Protein AF-A0A1G3KMZ0-F1 (afdb_monomer)

Nearest PDB structures (foldseek):
  6s1k-assembly1_E  TM=8.063E-01  e=6.379E+00  Escherichia coli str. K-12 substr. MG1655star
  6s1k-assembly1_I  TM=6.704E-01  e=5.643E+00  Escherichia coli str. K-12 substr. MG1655star

Solvent-accessible surface area (backbone atoms only — not comparable to full-atom values): 4491 Å² total; per-residue (Å²): 131,84,63,57,54,38,52,52,10,52,51,31,35,51,50,18,52,51,49,54,56,46,54,73,71,73,64,38,87,88,72,41,67,66,61,55,51,52,51,25,52,50,35,32,50,55,10,51,50,34,34,51,51,49,50,51,53,51,50,51,50,53,52,51,50,52,52,49,56,57,54,57,64,63,69,72,73,79,84,84,133

Secondary structure (DSSP, 8-state):
---HHHHHHHHHHHHHHHHHHHHTTTTTTTT-HHHHHHHHHHHHHHHHHHHHHHHHHHHHHHHHHHHHHHHHHHHTSSS--

Sequence (81 aa):
MSRVPRLIGYALMAAAAIVAVLMKKDGVASVGPLPAVAVALFLGMVGVMLVFTDMMVRGLYAQVDAARTAGDGDAQGDDGD

pLDDT: mean 84.78, std 14.45, range [48.59, 98.19]

Foldseek 3Di:
DDCVLLVQLVVLLVVLVVLVVCVVVVNCPPPDPVVSNVSSVVSNVSSVVSNVVVVVVVVVVVVVVVVVVVVVVVVVPPPDD

Radius of gyration: 22.53 Å; Cα contacts (8 Å, |Δi|>4): 48; chains: 1; bounding box: 55×18×68 Å

Structure (mmCIF, N/CA/C/O backbone):
data_AF-A0A1G3KMZ0-F1
#
_entry.id   AF-A0A1G3KMZ0-F1
#
loop_
_atom_site.group_PDB
_atom_site.id
_atom_site.type_symbol
_atom_site.label_atom_id
_atom_site.label_alt_id
_atom_site.label_comp_id
_atom_site.label_asym_id
_atom_site.label_entity_id
_atom_site.label_seq_id
_atom_site.pdbx_PDB_ins_code
_atom_site.Cartn_x
_atom_site.Cartn_y
_atom_site.Cartn_z
_atom_site.occupancy
_atom_site.B_iso_or_equiv
_atom_site.auth_seq_id
_atom_site.auth_comp_id
_atom_site.auth_asym_id
_atom_site.auth_atom_id
_atom_site.pdbx_PDB_model_num
ATOM 1 N N . MET A 1 1 ? 13.123 -10.189 -10.158 1.00 66.25 1 MET A N 1
ATOM 2 C CA . MET A 1 1 ? 12.666 -9.174 -9.173 1.00 66.25 1 MET A CA 1
ATOM 3 C C . MET A 1 1 ? 11.630 -9.735 -8.209 1.00 66.25 1 MET A C 1
ATOM 5 O O . MET A 1 1 ? 10.574 -10.196 -8.646 1.00 66.25 1 MET A O 1
ATOM 9 N N . SER A 1 2 ? 11.922 -9.675 -6.906 1.00 79.69 2 SER A N 1
ATOM 10 C CA . SER A 1 2 ? 11.029 -10.141 -5.835 1.00 79.69 2 SER A CA 1
ATOM 11 C C . SER A 1 2 ? 9.674 -9.425 -5.872 1.00 79.69 2 SER A C 1
ATOM 13 O O . SER A 1 2 ? 9.627 -8.201 -5.939 1.00 79.69 2 SER A O 1
ATOM 15 N N . ARG A 1 3 ? 8.564 -10.180 -5.855 1.00 88.12 3 ARG A N 1
ATOM 16 C CA . ARG A 1 3 ? 7.179 -9.649 -5.823 1.00 88.12 3 ARG A CA 1
ATOM 17 C C . ARG A 1 3 ? 6.701 -9.307 -4.405 1.00 88.12 3 ARG A C 1
ATOM 19 O O . ARG A 1 3 ? 5.546 -8.927 -4.234 1.00 88.12 3 ARG A O 1
ATOM 26 N N . VAL A 1 4 ? 7.583 -9.450 -3.415 1.00 92.19 4 VAL A N 1
ATOM 27 C CA . VAL A 1 4 ? 7.281 -9.298 -1.987 1.00 92.19 4 VAL A CA 1
ATOM 28 C C . VAL A 1 4 ? 6.717 -7.915 -1.633 1.00 92.19 4 VAL A C 1
ATOM 30 O O . VAL A 1 4 ? 5.678 -7.897 -0.976 1.00 92.19 4 VAL A O 1
ATOM 33 N N . PRO A 1 5 ? 7.274 -6.772 -2.095 1.00 90.56 5 PRO A N 1
ATOM 34 C CA . PRO A 1 5 ? 6.745 -5.456 -1.718 1.00 90.56 5 PRO A CA 1
ATOM 35 C C . PRO A 1 5 ? 5.284 -5.266 -2.141 1.00 90.56 5 PRO A C 1
ATOM 37 O O . PRO A 1 5 ? 4.447 -4.820 -1.360 1.00 90.56 5 PRO A O 1
ATOM 40 N N . ARG A 1 6 ? 4.952 -5.703 -3.361 1.00 92.56 6 ARG A N 1
ATOM 41 C CA . ARG A 1 6 ? 3.585 -5.659 -3.882 1.00 92.56 6 ARG A CA 1
ATOM 42 C C . ARG A 1 6 ? 2.637 -6.599 -3.142 1.00 92.56 6 ARG A C 1
ATOM 44 O O . ARG A 1 6 ? 1.493 -6.230 -2.903 1.00 92.56 6 ARG A O 1
ATOM 51 N N . LEU A 1 7 ? 3.097 -7.793 -2.769 1.00 96.62 7 LEU A N 1
ATOM 52 C CA . LEU A 1 7 ? 2.279 -8.734 -2.003 1.00 96.62 7 LEU A CA 1
ATOM 53 C C . LEU A 1 7 ? 1.925 -8.162 -0.621 1.00 96.62 7 LEU A C 1
ATOM 55 O O . LEU A 1 7 ? 0.766 -8.211 -0.217 1.00 96.62 7 LEU A O 1
ATOM 59 N N . ILE A 1 8 ? 2.908 -7.562 0.059 1.00 96.44 8 ILE A N 1
ATOM 60 C CA . ILE A 1 8 ? 2.704 -6.864 1.335 1.00 96.44 8 ILE A CA 1
ATOM 61 C C . ILE A 1 8 ? 1.733 -5.697 1.141 1.00 96.44 8 ILE A C 1
ATOM 63 O O . ILE A 1 8 ? 0.793 -5.554 1.917 1.00 96.44 8 ILE A O 1
ATOM 67 N N . GLY A 1 9 ? 1.903 -4.904 0.080 1.00 96.00 9 GLY A N 1
ATOM 68 C CA . GLY A 1 9 ? 1.002 -3.794 -0.223 1.00 96.00 9 GLY A CA 1
ATOM 69 C C . GLY A 1 9 ? -0.457 -4.231 -0.396 1.00 96.00 9 GLY A C 1
A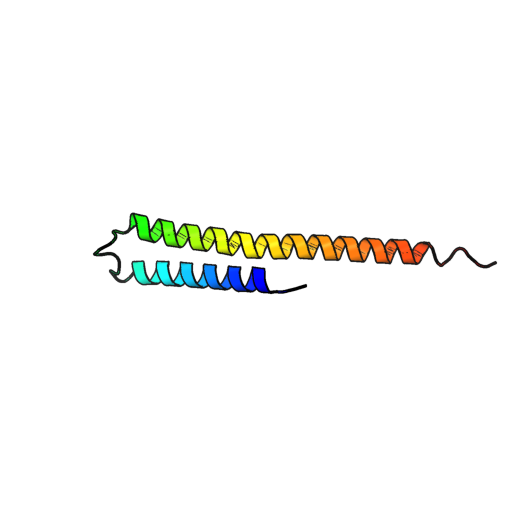TOM 70 O O . GLY A 1 9 ? -1.356 -3.624 0.188 1.00 96.00 9 GLY A O 1
ATOM 71 N N . TYR A 1 10 ? -0.704 -5.334 -1.110 1.00 97.81 10 TYR A N 1
ATOM 72 C CA . TYR A 1 10 ? -2.049 -5.911 -1.218 1.00 97.81 10 TYR A CA 1
ATOM 73 C C . TYR A 1 10 ? -2.576 -6.457 0.108 1.00 97.81 10 TYR A C 1
ATOM 75 O O . TYR A 1 10 ? -3.753 -6.266 0.408 1.00 97.81 10 TYR A O 1
ATOM 83 N N . ALA A 1 11 ? -1.728 -7.089 0.920 1.00 97.44 11 ALA A N 1
ATOM 84 C CA . ALA A 1 11 ? -2.127 -7.564 2.241 1.00 97.44 11 ALA A CA 1
ATOM 85 C C . ALA A 1 11 ? -2.555 -6.402 3.156 1.00 97.44 11 ALA A C 1
ATOM 87 O O . ALA A 1 11 ? -3.580 -6.499 3.829 1.00 97.44 11 ALA A O 1
ATOM 88 N N . LEU A 1 12 ? -1.830 -5.278 3.130 1.00 96.81 12 LEU A N 1
ATOM 89 C CA . LEU A 1 12 ? -2.188 -4.069 3.880 1.00 96.81 12 LEU A CA 1
ATOM 90 C C . LEU A 1 12 ? -3.502 -3.450 3.386 1.00 96.81 12 LEU A C 1
ATOM 92 O O . LEU A 1 12 ? -4.336 -3.064 4.203 1.00 96.81 12 LEU A O 1
ATOM 96 N N . MET A 1 13 ? -3.727 -3.409 2.069 1.00 97.81 13 MET A N 1
ATOM 97 C CA . MET A 1 13 ? -5.002 -2.948 1.505 1.00 97.81 13 MET A CA 1
ATOM 98 C C . MET A 1 13 ? -6.170 -3.860 1.899 1.00 97.81 13 MET A C 1
ATOM 100 O O . MET A 1 13 ? -7.237 -3.368 2.267 1.00 97.81 13 MET A O 1
ATOM 104 N N . ALA A 1 14 ? -5.970 -5.180 1.878 1.00 97.62 14 ALA A N 1
ATOM 105 C CA . ALA A 1 14 ? -6.973 -6.136 2.334 1.00 97.62 14 ALA A CA 1
ATOM 106 C C . ALA A 1 14 ? -7.282 -5.949 3.827 1.00 97.62 14 ALA A C 1
ATOM 108 O O . ALA A 1 14 ? -8.450 -5.905 4.209 1.00 97.62 14 ALA A O 1
ATOM 109 N N . ALA A 1 15 ? -6.255 -5.758 4.661 1.00 96.19 15 ALA A N 1
ATOM 110 C CA . ALA A 1 15 ? -6.426 -5.462 6.079 1.00 96.19 15 ALA A CA 1
ATOM 111 C C . ALA A 1 15 ? -7.206 -4.154 6.300 1.00 96.19 15 ALA A C 1
ATOM 113 O O . ALA A 1 15 ? -8.153 -4.139 7.083 1.00 96.19 15 ALA A O 1
ATOM 114 N N . ALA A 1 16 ? -6.879 -3.084 5.569 1.00 94.81 16 ALA A N 1
ATOM 115 C CA . ALA A 1 16 ? -7.605 -1.815 5.634 1.00 94.81 16 ALA A CA 1
ATOM 116 C C . ALA A 1 16 ? -9.090 -1.975 5.262 1.00 94.81 16 ALA A C 1
ATOM 118 O O . ALA A 1 16 ? -9.963 -1.458 5.961 1.00 94.81 16 ALA A O 1
ATOM 119 N N . ALA A 1 17 ? -9.386 -2.736 4.204 1.00 95.00 17 ALA A N 1
ATOM 120 C CA . ALA A 1 17 ? -10.756 -3.025 3.789 1.00 95.00 17 ALA A CA 1
ATOM 121 C C . ALA A 1 17 ? -11.521 -3.831 4.852 1.00 95.00 17 ALA A C 1
ATOM 123 O O . ALA A 1 17 ? -12.670 -3.511 5.156 1.00 95.00 17 ALA A O 1
ATOM 124 N N . ILE A 1 18 ? -10.878 -4.833 5.461 1.00 93.69 18 ILE A N 1
ATO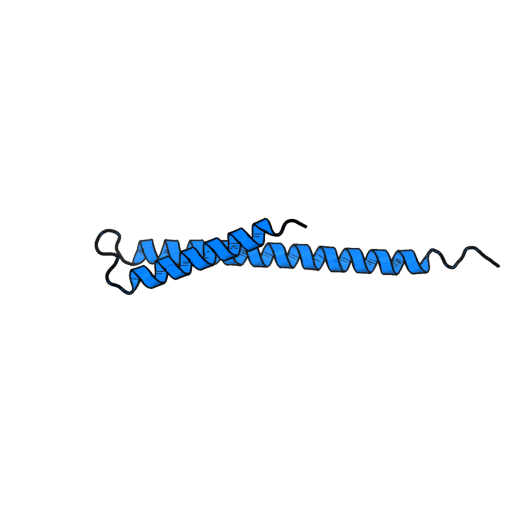M 125 C CA . ILE A 1 18 ? -11.463 -5.615 6.558 1.00 93.69 18 ILE A CA 1
ATOM 126 C C . ILE A 1 18 ? -11.789 -4.706 7.746 1.00 93.69 18 ILE A C 1
ATOM 128 O O . ILE A 1 18 ? -12.913 -4.746 8.244 1.00 93.69 18 ILE A O 1
ATOM 132 N N . VAL A 1 19 ? -10.850 -3.851 8.166 1.00 89.25 19 VAL A N 1
ATOM 133 C CA . VAL A 1 19 ? -11.076 -2.887 9.255 1.00 89.25 19 VAL A CA 1
ATOM 134 C C . VAL A 1 19 ? -12.274 -1.992 8.933 1.00 89.25 19 VAL A C 1
ATOM 136 O O . VAL A 1 19 ? -13.191 -1.893 9.745 1.00 89.25 19 VAL A O 1
ATOM 139 N N . ALA A 1 20 ? -12.334 -1.421 7.728 1.00 88.56 20 ALA A N 1
ATOM 140 C CA . ALA A 1 20 ? -13.445 -0.566 7.311 1.00 88.56 20 ALA A CA 1
ATOM 141 C C . ALA A 1 20 ? -14.807 -1.290 7.342 1.00 88.56 20 ALA A C 1
ATOM 143 O O . ALA A 1 20 ? -15.808 -0.720 7.780 1.00 88.56 20 ALA A O 1
ATOM 144 N N . VAL A 1 21 ? -14.856 -2.561 6.928 1.00 89.81 21 VAL A N 1
ATOM 145 C CA . VAL A 1 21 ? -16.082 -3.375 6.981 1.00 89.81 21 VAL A CA 1
ATOM 146 C C . VAL A 1 21 ? -16.505 -3.657 8.423 1.00 89.81 21 VAL A C 1
ATOM 148 O O . VAL A 1 21 ? -17.693 -3.558 8.737 1.00 89.81 21 VAL A O 1
ATOM 151 N N . LEU A 1 22 ? -15.560 -3.978 9.308 1.00 86.12 22 LEU A N 1
ATOM 152 C CA . LEU A 1 22 ? -15.846 -4.245 10.721 1.00 86.12 22 LEU A CA 1
ATOM 153 C C . LEU A 1 22 ? -16.392 -3.003 11.441 1.00 86.12 22 LEU A C 1
ATOM 155 O O . LEU A 1 22 ? -17.307 -3.120 12.255 1.00 86.12 22 LEU A O 1
ATOM 159 N N . MET A 1 23 ? -15.914 -1.809 11.082 1.00 80.38 23 MET A N 1
ATOM 160 C CA . MET A 1 23 ? -16.430 -0.547 11.623 1.00 80.38 23 MET A CA 1
ATOM 161 C C . MET A 1 23 ? -17.897 -0.284 11.255 1.00 80.38 23 MET A C 1
ATOM 163 O O . MET A 1 23 ? -18.615 0.338 12.032 1.00 80.38 23 MET A O 1
ATOM 167 N N . LYS A 1 24 ? -18.369 -0.785 10.105 1.00 75.00 24 LYS A N 1
ATOM 168 C CA . LYS A 1 24 ? -19.765 -0.629 9.658 1.00 75.00 24 LYS A CA 1
ATOM 169 C C . LYS A 1 24 ? -20.769 -1.424 10.514 1.00 75.00 24 LYS A C 1
ATOM 171 O O . LYS A 1 24 ? -21.955 -1.119 10.483 1.00 75.00 24 LYS A O 1
ATOM 176 N N . LYS A 1 25 ? -20.321 -2.457 11.239 1.00 72.19 25 LYS A N 1
ATOM 177 C CA . LYS A 1 25 ? -21.162 -3.436 11.962 1.00 72.19 25 LYS A CA 1
ATOM 178 C C . LYS A 1 25 ? -21.247 -3.196 13.484 1.00 72.19 25 LYS A C 1
ATOM 180 O O . LYS A 1 25 ? -21.344 -4.160 14.225 1.00 72.19 25 LYS A O 1
ATOM 185 N N . ASP A 1 26 ? -21.191 -1.948 13.954 1.00 63.56 26 ASP A N 1
ATOM 186 C CA . ASP A 1 26 ? -21.202 -1.558 15.388 1.00 63.56 26 ASP A CA 1
ATOM 187 C C . ASP A 1 26 ? -19.869 -1.761 16.156 1.00 63.56 26 ASP A C 1
ATOM 189 O O . ASP A 1 26 ? -19.794 -1.595 17.373 1.00 63.56 26 ASP A O 1
ATOM 193 N N . GLY A 1 27 ? -18.769 -2.071 15.457 1.00 55.91 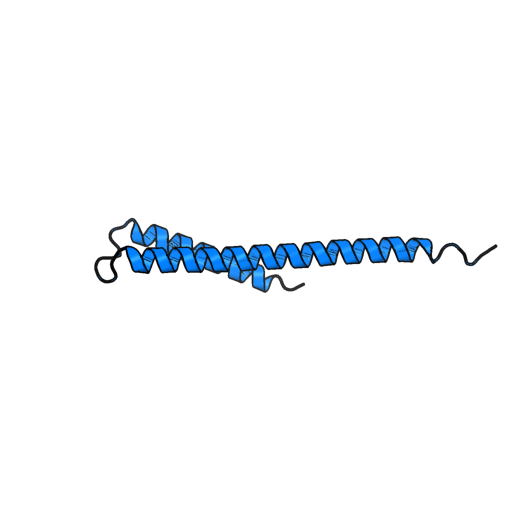27 GLY A N 1
ATOM 194 C CA . GLY A 1 27 ? -17.513 -2.577 16.038 1.00 55.91 27 GLY A CA 1
ATOM 195 C C . GLY A 1 27 ? -16.565 -1.583 16.728 1.00 55.91 27 GLY A C 1
ATOM 196 O O . GLY A 1 27 ? -15.378 -1.884 16.831 1.00 55.91 27 GLY A O 1
ATOM 197 N N . VAL A 1 28 ? -17.018 -0.410 17.183 1.00 57.19 28 VAL A N 1
ATOM 198 C CA . VAL A 1 28 ? -16.105 0.619 17.740 1.00 57.19 28 VAL A CA 1
ATOM 199 C C . VAL A 1 28 ? -16.550 1.199 19.083 1.00 57.19 28 VAL A C 1
ATOM 201 O 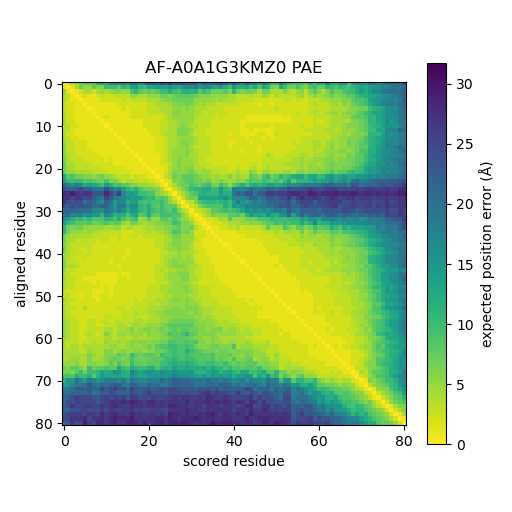O . VAL A 1 28 ? -16.202 2.325 19.433 1.00 57.19 28 VAL A O 1
ATOM 204 N N . ALA A 1 29 ? -17.290 0.412 19.864 1.00 59.59 29 ALA A N 1
ATOM 205 C CA . ALA A 1 29 ? -17.808 0.832 21.166 1.00 59.59 29 ALA A CA 1
ATOM 206 C C . ALA A 1 29 ? -16.713 1.187 22.200 1.00 59.59 29 ALA A C 1
ATOM 208 O O . ALA A 1 29 ? -16.986 1.949 23.120 1.00 59.59 29 ALA A O 1
ATOM 209 N N . SER A 1 30 ? -15.479 0.677 22.054 1.00 62.88 30 SER A N 1
ATOM 210 C CA . SER A 1 30 ? -14.381 0.905 23.014 1.00 62.88 30 SER A CA 1
ATOM 211 C C . SER A 1 30 ? -13.287 1.879 22.552 1.00 62.88 30 SER A C 1
ATOM 213 O O . SER A 1 30 ? -12.620 2.470 23.394 1.00 62.88 30 SER A O 1
ATOM 215 N N . VAL A 1 31 ? -13.088 2.059 21.239 1.00 64.81 31 VAL A N 1
ATOM 216 C CA . VAL A 1 31 ? -11.999 2.885 20.662 1.00 64.81 31 VAL A CA 1
ATOM 217 C C . VAL A 1 31 ? -12.526 4.186 20.030 1.00 64.81 31 VAL A C 1
ATOM 219 O O . VAL A 1 31 ? -11.771 5.138 19.842 1.00 64.81 31 VAL A O 1
ATOM 222 N N . GLY A 1 32 ? -13.830 4.265 19.740 1.00 67.62 32 GLY A N 1
ATOM 223 C CA . GLY A 1 32 ? -14.441 5.362 18.989 1.00 67.62 32 GLY A CA 1
ATOM 224 C C . GLY A 1 32 ? -14.093 5.337 17.489 1.00 67.62 32 GLY A C 1
ATOM 225 O O . GLY A 1 32 ? -13.063 4.799 17.084 1.00 67.62 32 GLY A O 1
ATOM 226 N N . PRO A 1 33 ? -14.939 5.909 16.616 1.00 74.00 33 PRO A N 1
ATOM 227 C CA . PRO A 1 33 ? -14.780 5.792 15.163 1.00 74.00 33 PRO A CA 1
ATOM 228 C C . PRO A 1 33 ? -13.495 6.454 14.642 1.00 74.00 33 PRO A C 1
ATOM 230 O O . PRO A 1 33 ? -12.927 6.005 13.652 1.00 74.00 33 PRO A O 1
ATOM 233 N N . LEU A 1 34 ? -13.005 7.500 15.308 1.00 82.06 34 LEU A N 1
ATOM 234 C CA . LEU A 1 34 ? -11.932 8.345 14.783 1.00 82.06 34 LEU A CA 1
ATOM 235 C C . LEU A 1 34 ? -10.562 7.630 14.727 1.00 82.06 34 LEU A C 1
ATOM 237 O O . LEU A 1 34 ? -9.970 7.607 13.645 1.00 82.06 34 LEU A O 1
ATOM 241 N N . PRO A 1 35 ? -10.068 6.964 15.795 1.00 84.75 35 PRO A N 1
ATOM 242 C CA . PRO A 1 35 ? -8.807 6.221 15.720 1.00 84.75 35 PRO A CA 1
ATOM 243 C C . PRO A 1 35 ? -8.872 5.026 14.762 1.00 84.75 35 PRO A C 1
ATOM 245 O O . PRO A 1 35 ? -7.903 4.738 14.063 1.00 84.75 35 PRO A O 1
ATOM 248 N N . ALA A 1 36 ? -10.018 4.350 14.678 1.00 85.06 36 ALA A N 1
ATOM 249 C CA . ALA A 1 36 ? -10.181 3.202 13.793 1.00 85.06 36 ALA A CA 1
ATOM 250 C C . ALA A 1 36 ? -10.169 3.608 12.302 1.00 85.06 36 ALA A C 1
ATOM 252 O O . ALA A 1 36 ? -9.520 2.938 11.495 1.00 85.06 36 ALA A O 1
ATOM 253 N N . VAL A 1 37 ? -10.775 4.751 11.941 1.00 89.19 37 VAL A N 1
ATOM 254 C CA . VAL A 1 37 ? -10.681 5.299 10.574 1.00 89.19 37 VAL A CA 1
ATOM 255 C C . VAL A 1 37 ? -9.236 5.683 10.263 1.00 89.19 37 VAL A C 1
ATOM 257 O O . VAL A 1 37 ? -8.742 5.360 9.183 1.00 89.19 37 VAL A O 1
ATOM 260 N N . ALA A 1 38 ? -8.536 6.322 11.205 1.00 92.19 38 ALA A N 1
ATOM 261 C CA . ALA A 1 38 ? -7.139 6.706 11.017 1.00 92.19 38 ALA A CA 1
ATOM 262 C C . ALA A 1 38 ? -6.243 5.491 10.718 1.00 92.19 38 ALA A C 1
ATOM 264 O O . ALA A 1 38 ? -5.439 5.538 9.788 1.00 92.19 38 ALA A O 1
ATOM 265 N N . VAL A 1 39 ? -6.428 4.381 11.441 1.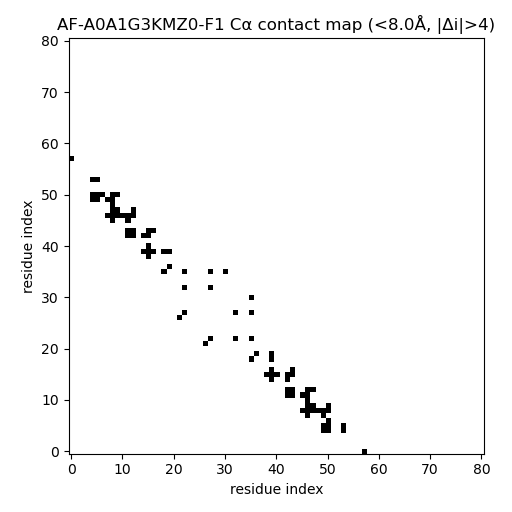00 91.94 39 VAL A N 1
ATOM 266 C CA . VAL A 1 39 ? -5.692 3.129 11.197 1.00 91.94 39 VAL A CA 1
ATOM 267 C C . VAL A 1 39 ? -6.008 2.552 9.817 1.00 91.94 39 VAL A C 1
ATOM 269 O O . VAL A 1 39 ? -5.085 2.177 9.093 1.00 91.94 39 VAL A O 1
ATOM 272 N N . ALA A 1 40 ? -7.283 2.512 9.420 1.00 93.25 40 ALA A N 1
ATOM 273 C CA . ALA A 1 40 ? -7.675 2.017 8.101 1.00 93.25 40 ALA A CA 1
ATOM 274 C C . ALA A 1 40 ? -7.060 2.857 6.968 1.00 93.25 40 ALA A C 1
ATOM 276 O O . ALA A 1 40 ? -6.494 2.305 6.023 1.00 93.25 40 ALA A O 1
ATOM 277 N N . LEU A 1 41 ? -7.115 4.186 7.084 1.00 94.88 41 LEU A N 1
ATOM 278 C CA . LEU A 1 41 ? -6.535 5.102 6.102 1.00 94.88 41 LEU A CA 1
ATOM 279 C C . LEU A 1 41 ? -5.011 4.991 6.047 1.00 94.88 41 LEU A C 1
ATOM 281 O O . LEU A 1 41 ? -4.447 4.963 4.955 1.00 94.88 41 LEU A O 1
ATOM 285 N N . PHE A 1 42 ? -4.346 4.878 7.197 1.00 96.69 42 PHE A N 1
ATOM 286 C CA . PHE A 1 42 ? -2.898 4.703 7.255 1.00 96.69 42 PHE A CA 1
ATOM 287 C C . PHE A 1 42 ? -2.459 3.389 6.595 1.00 96.69 42 PHE A C 1
ATOM 289 O O . PHE A 1 42 ? -1.592 3.397 5.722 1.00 96.69 42 PHE A O 1
ATOM 296 N N . LEU A 1 43 ? -3.102 2.270 6.945 1.00 96.94 43 LEU A N 1
ATOM 297 C CA . LEU A 1 43 ? -2.839 0.966 6.327 1.00 96.94 43 LEU A CA 1
ATOM 298 C C . LEU A 1 43 ? -3.063 1.004 4.813 1.00 96.94 43 LEU A C 1
ATOM 300 O O . LEU A 1 43 ? -2.222 0.521 4.053 1.00 96.94 43 LEU A O 1
ATOM 304 N N . GLY A 1 44 ? -4.168 1.611 4.374 1.00 97.19 44 GLY A N 1
ATOM 305 C CA . GLY A 1 44 ? -4.474 1.787 2.958 1.00 97.19 44 GLY A CA 1
ATOM 306 C C . GLY A 1 44 ? -3.409 2.616 2.240 1.00 97.19 44 GLY A C 1
ATOM 307 O O . GLY A 1 44 ? -2.902 2.192 1.204 1.00 97.19 44 GLY A O 1
ATOM 308 N N . MET A 1 45 ? -3.011 3.752 2.817 1.00 98.19 45 MET A N 1
ATOM 309 C CA . MET A 1 45 ? -1.985 4.636 2.258 1.00 98.19 45 MET A CA 1
ATOM 310 C C . MET A 1 45 ? -0.645 3.914 2.091 1.00 98.19 45 MET A C 1
ATOM 312 O O . MET A 1 45 ? -0.058 3.955 1.008 1.00 98.19 45 MET A O 1
ATOM 316 N N . VAL A 1 46 ? -0.173 3.224 3.133 1.00 97.81 46 VAL A N 1
ATOM 317 C CA . VAL A 1 46 ? 1.087 2.467 3.079 1.00 97.81 46 VAL A CA 1
ATOM 318 C C . VAL A 1 46 ? 0.987 1.327 2.064 1.00 97.81 46 VAL A C 1
ATOM 320 O O . VAL A 1 46 ? 1.905 1.128 1.269 1.00 97.81 46 VAL A O 1
ATOM 323 N N . GLY A 1 47 ? -0.140 0.610 2.040 1.00 97.69 47 GLY A N 1
ATOM 324 C CA . GLY A 1 47 ? -0.377 -0.466 1.082 1.00 97.69 47 GLY A CA 1
ATOM 325 C C . GLY A 1 47 ? -0.297 0.008 -0.370 1.00 97.69 47 GLY A C 1
ATOM 326 O O . GLY A 1 47 ? 0.414 -0.590 -1.180 1.00 97.69 47 GLY A O 1
ATOM 327 N N . VAL A 1 48 ? -0.970 1.119 -0.683 1.00 97.75 48 VAL A N 1
ATOM 328 C CA . VAL A 1 48 ? -0.944 1.749 -2.011 1.00 97.75 48 VAL A CA 1
ATOM 329 C C . VAL A 1 48 ? 0.468 2.209 -2.367 1.00 97.75 48 VAL A C 1
ATOM 331 O O . VAL A 1 48 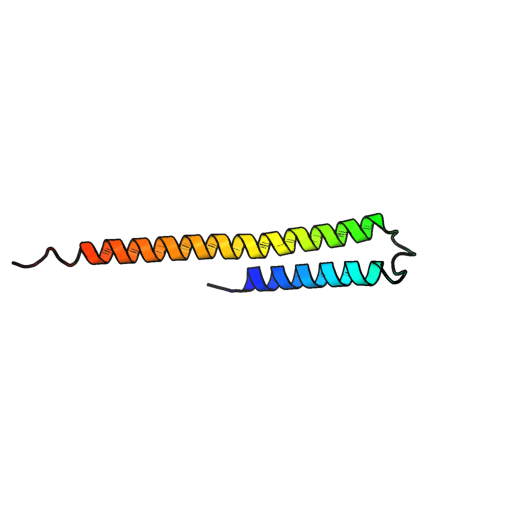? 0.946 1.882 -3.454 1.00 97.75 48 VAL A O 1
ATOM 334 N N . MET A 1 49 ? 1.160 2.891 -1.451 1.00 97.94 49 MET A N 1
ATOM 335 C CA . MET A 1 49 ? 2.544 3.335 -1.649 1.00 97.94 49 MET A CA 1
ATOM 336 C C 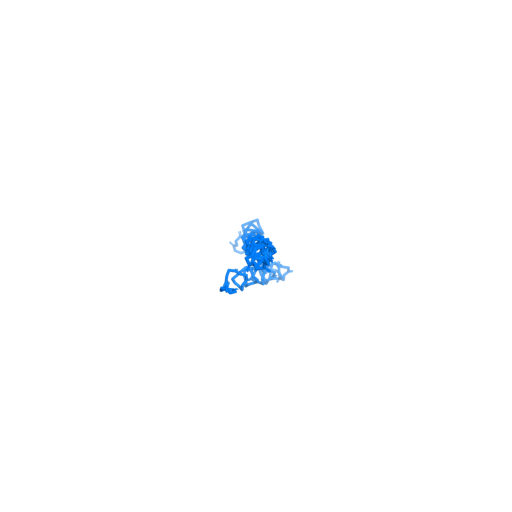. MET A 1 49 ? 3.457 2.174 -2.048 1.00 97.94 49 MET A C 1
ATOM 338 O O . MET A 1 49 ? 4.128 2.258 -3.072 1.00 97.94 49 MET A O 1
ATOM 342 N N . LEU A 1 50 ? 3.424 1.052 -1.322 1.00 96.75 50 LEU A N 1
ATOM 343 C CA . LEU A 1 50 ? 4.274 -0.103 -1.630 1.00 96.75 50 LEU A CA 1
ATOM 344 C C . LEU A 1 50 ? 4.020 -0.687 -3.024 1.00 96.75 50 LEU A C 1
ATOM 346 O O . LEU A 1 50 ? 4.970 -1.035 -3.729 1.00 96.75 50 LEU A O 1
ATOM 350 N N . VAL A 1 51 ? 2.753 -0.799 -3.435 1.00 96.75 51 VAL A N 1
ATOM 351 C CA . VAL A 1 51 ? 2.417 -1.320 -4.768 1.00 96.75 51 VAL A CA 1
ATOM 352 C C . VAL A 1 51 ? 2.873 -0.355 -5.857 1.00 96.75 51 VAL A C 1
ATOM 354 O O . VAL A 1 51 ? 3.489 -0.791 -6.831 1.00 96.75 51 VAL A O 1
ATOM 357 N N . PHE A 1 52 ? 2.608 0.941 -5.690 1.00 96.88 52 PHE A N 1
ATOM 358 C CA . PHE A 1 52 ? 3.013 1.956 -6.660 1.00 96.88 52 PHE A CA 1
ATOM 359 C C . PHE A 1 52 ? 4.532 2.046 -6.787 1.00 96.88 52 PHE A C 1
ATOM 361 O O . PHE A 1 52 ? 5.044 2.048 -7.905 1.00 96.88 52 PHE A O 1
ATOM 368 N N . THR A 1 53 ? 5.265 2.046 -5.672 1.00 95.56 53 THR A N 1
ATOM 369 C CA . THR A 1 53 ? 6.730 2.068 -5.687 1.00 95.56 53 THR A CA 1
ATOM 370 C C . THR A 1 53 ? 7.300 0.829 -6.373 1.00 95.56 53 THR A C 1
ATOM 372 O O . THR A 1 53 ? 8.164 0.970 -7.236 1.00 95.56 53 THR A O 1
ATOM 375 N N . ASP A 1 54 ? 6.802 -0.374 -6.066 1.00 95.19 54 ASP A N 1
ATOM 376 C CA . ASP A 1 54 ? 7.259 -1.600 -6.739 1.00 95.19 54 ASP A CA 1
ATOM 377 C C . ASP A 1 54 ? 7.014 -1.541 -8.254 1.00 95.19 54 ASP A C 1
ATOM 379 O O . ASP A 1 54 ? 7.897 -1.907 -9.031 1.00 95.19 54 ASP A O 1
ATOM 383 N N . MET A 1 55 ? 5.850 -1.045 -8.686 1.00 94.06 55 MET A N 1
ATOM 384 C CA . MET A 1 55 ? 5.537 -0.899 -10.111 1.00 94.06 55 MET A CA 1
ATOM 385 C C . MET A 1 55 ? 6.399 0.152 -10.801 1.00 94.06 55 MET A C 1
ATOM 387 O O . MET A 1 55 ? 6.908 -0.114 -11.887 1.00 94.06 55 MET A O 1
ATOM 391 N N . MET A 1 56 ? 6.605 1.310 -10.174 1.00 95.81 56 MET A N 1
ATOM 392 C CA . MET A 1 56 ? 7.440 2.377 -10.724 1.00 95.81 56 MET A CA 1
ATOM 393 C C . MET A 1 56 ? 8.882 1.900 -10.897 1.00 95.81 56 MET A C 1
ATOM 395 O O . MET A 1 56 ? 9.457 2.037 -11.972 1.00 95.81 56 MET A O 1
ATOM 399 N N . VAL A 1 57 ? 9.440 1.259 -9.868 1.00 94.94 57 VAL A N 1
ATOM 400 C CA . VAL A 1 57 ? 10.797 0.707 -9.898 1.00 94.94 57 VAL A CA 1
ATOM 401 C C . VAL A 1 57 ? 10.928 -0.351 -10.997 1.00 94.94 57 VAL A C 1
ATOM 403 O O . VAL A 1 57 ? 11.845 -0.282 -11.811 1.00 94.94 57 VAL A O 1
ATOM 406 N N . ARG A 1 58 ? 9.987 -1.296 -11.091 1.00 93.25 58 ARG A N 1
ATOM 407 C CA . ARG A 1 58 ? 9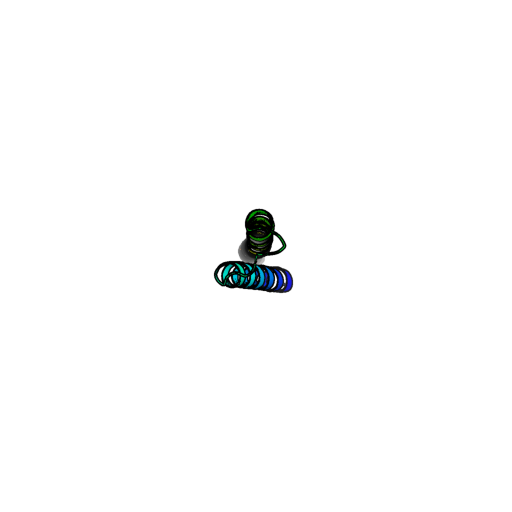.985 -2.314 -12.158 1.00 93.25 58 ARG A CA 1
ATOM 408 C C . ARG A 1 58 ? 9.852 -1.708 -13.550 1.00 93.25 58 ARG A C 1
ATOM 4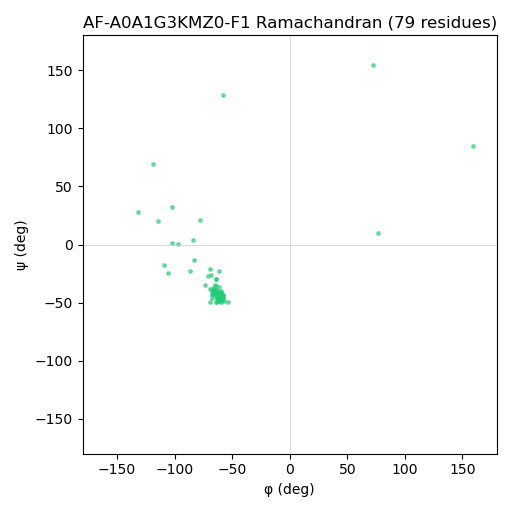10 O O . ARG A 1 58 ? 10.524 -2.171 -14.465 1.00 93.25 58 ARG A O 1
ATOM 417 N N . GLY A 1 59 ? 9.002 -0.696 -13.703 1.00 93.56 59 GLY A N 1
ATOM 418 C CA . GLY A 1 59 ? 8.809 0.011 -14.964 1.00 93.56 59 GLY A CA 1
ATOM 419 C C . GLY A 1 59 ? 10.073 0.740 -15.407 1.00 93.56 59 GLY A C 1
ATOM 420 O O . GLY A 1 59 ? 10.426 0.674 -16.581 1.00 93.56 59 GLY A O 1
ATOM 421 N N . LEU A 1 60 ? 10.783 1.383 -14.477 1.00 95.25 60 LEU A N 1
ATOM 422 C CA . LEU A 1 60 ? 12.071 2.023 -14.752 1.00 95.25 60 LEU A CA 1
ATOM 423 C C . LEU A 1 60 ? 13.122 0.995 -15.169 1.00 95.25 60 LEU A C 1
ATOM 425 O O . LEU A 1 60 ? 13.787 1.183 -16.181 1.00 95.25 60 LEU A O 1
ATOM 429 N N . TYR A 1 61 ? 13.239 -0.117 -14.441 1.00 93.62 61 TYR A N 1
ATOM 430 C CA . TYR A 1 61 ? 14.197 -1.157 -14.804 1.00 93.62 61 TYR A CA 1
ATOM 431 C C . TYR A 1 61 ? 13.893 -1.801 -16.157 1.00 93.62 61 TYR A C 1
ATOM 433 O O . TYR A 1 61 ? 14.825 -2.040 -16.913 1.00 93.62 61 TYR A O 1
ATOM 441 N N . ALA A 1 62 ? 12.622 -2.037 -16.493 1.00 93.44 62 ALA A N 1
ATOM 442 C CA . ALA A 1 62 ? 12.245 -2.578 -17.799 1.00 93.44 62 ALA A CA 1
ATOM 443 C C . ALA A 1 62 ? 12.589 -1.617 -18.950 1.00 93.44 62 ALA A C 1
ATOM 445 O O . ALA A 1 62 ? 13.056 -2.054 -19.996 1.00 93.44 62 ALA A O 1
ATOM 446 N N . GLN A 1 63 ? 12.396 -0.309 -18.749 1.00 93.75 63 GLN A N 1
ATOM 447 C CA . GLN A 1 63 ? 12.781 0.711 -19.730 1.00 93.75 63 GLN A CA 1
ATOM 448 C C . GLN A 1 63 ? 14.302 0.809 -19.891 1.00 93.75 63 GLN A C 1
ATOM 450 O O . GLN A 1 63 ? 14.790 0.907 -21.013 1.00 93.75 63 GLN A O 1
ATOM 455 N N . VAL A 1 64 ? 15.052 0.752 -18.785 1.00 93.88 64 VAL A N 1
ATOM 456 C CA . VAL A 1 64 ? 16.524 0.751 -18.812 1.00 93.88 64 VAL A CA 1
ATOM 457 C C . VAL A 1 64 ? 17.062 -0.489 -19.522 1.00 93.88 64 VAL A C 1
ATOM 459 O O . VAL A 1 64 ? 17.982 -0.369 -20.325 1.00 93.88 64 VAL A O 1
ATOM 462 N N . ASP A 1 65 ? 16.496 -1.663 -19.245 1.00 92.25 65 ASP A N 1
ATOM 463 C CA . ASP A 1 65 ? 16.904 -2.923 -19.873 1.00 92.25 65 ASP A CA 1
ATOM 464 C C . ASP A 1 65 ? 16.644 -2.890 -21.387 1.00 92.25 65 ASP A C 1
ATOM 466 O O . ASP A 1 65 ? 17.550 -3.138 -22.177 1.00 92.25 65 ASP A O 1
ATOM 470 N N . ALA A 1 66 ? 15.455 -2.435 -21.799 1.00 91.69 66 ALA A N 1
ATOM 471 C CA . ALA A 1 66 ? 15.115 -2.256 -23.209 1.00 91.69 66 ALA A CA 1
ATOM 472 C C . ALA A 1 66 ? 16.047 -1.261 -23.926 1.00 91.69 66 ALA A C 1
ATOM 474 O O . ALA A 1 66 ? 16.465 -1.516 -25.054 1.00 91.69 66 ALA A O 1
ATOM 475 N N . ALA A 1 67 ? 16.404 -0.149 -23.275 1.00 92.31 67 ALA A N 1
ATOM 476 C CA . ALA A 1 67 ? 17.332 0.832 -23.833 1.00 92.31 67 ALA A CA 1
ATOM 477 C C . ALA A 1 67 ? 18.761 0.278 -23.975 1.00 92.31 67 ALA A C 1
ATOM 479 O O . ALA A 1 67 ? 19.428 0.572 -24.964 1.00 92.31 67 ALA A O 1
ATOM 480 N N . ARG A 1 68 ? 19.224 -0.544 -23.021 1.00 89.06 68 ARG A N 1
ATOM 481 C CA . ARG A 1 68 ? 20.523 -1.231 -23.117 1.00 89.06 68 ARG A CA 1
ATOM 482 C C . ARG A 1 68 ? 20.551 -2.216 -24.279 1.00 89.06 68 ARG A C 1
ATOM 484 O O . ARG A 1 68 ? 21.458 -2.149 -25.096 1.00 89.06 68 ARG A O 1
ATOM 491 N N . THR A 1 69 ? 19.535 -3.071 -24.394 1.00 86.31 69 THR A N 1
ATOM 492 C CA . THR A 1 69 ? 19.455 -4.042 -25.496 1.00 86.31 69 THR A CA 1
ATOM 493 C C . THR A 1 69 ? 19.379 -3.360 -26.864 1.00 86.31 69 THR A C 1
ATOM 495 O O . THR A 1 69 ? 19.973 -3.854 -27.816 1.00 86.31 69 THR A O 1
ATOM 498 N N . ALA A 1 70 ? 18.686 -2.221 -26.970 1.00 83.00 70 ALA A N 1
ATOM 499 C CA . ALA A 1 70 ? 18.638 -1.445 -28.208 1.00 83.00 70 ALA A CA 1
ATOM 500 C C . ALA A 1 70 ? 20.009 -0.854 -28.588 1.00 83.00 70 ALA A C 1
ATOM 502 O O . ALA A 1 70 ? 20.377 -0.907 -29.753 1.00 83.00 70 ALA A O 1
ATOM 503 N N . GLY A 1 71 ? 20.777 -0.337 -27.621 1.00 74.06 71 GLY A N 1
ATOM 504 C CA . GLY A 1 71 ? 22.106 0.235 -27.877 1.00 74.06 71 GLY A CA 1
ATOM 505 C C . GLY A 1 71 ? 23.194 -0.803 -28.174 1.00 74.06 71 GLY A C 1
ATOM 506 O O . GLY A 1 71 ? 24.057 -0.557 -29.013 1.00 74.06 71 GLY A O 1
ATOM 507 N N . ASP A 1 72 ? 23.140 -1.974 -27.536 1.00 72.00 72 ASP A N 1
ATOM 508 C CA . ASP A 1 72 ? 24.102 -3.060 -27.785 1.00 72.00 72 ASP A CA 1
ATOM 509 C C . ASP A 1 72 ? 23.894 -3.708 -29.173 1.00 72.00 72 ASP A C 1
ATOM 511 O O . ASP A 1 72 ? 24.845 -4.206 -29.774 1.00 72.00 72 ASP A O 1
ATOM 515 N N . GLY A 1 73 ? 22.668 -3.668 -29.713 1.00 60.38 73 GLY A N 1
ATOM 516 C CA . GLY A 1 73 ? 22.350 -4.157 -31.061 1.00 60.38 73 GLY A CA 1
ATOM 517 C C . GLY A 1 73 ? 22.960 -3.328 -32.198 1.00 60.38 73 GLY A C 1
ATOM 518 O O . GLY A 1 73 ? 23.236 -3.883 -33.259 1.00 60.38 73 GLY A O 1
ATOM 519 N N . ASP A 1 74 ? 23.226 -2.041 -31.964 1.00 57.44 74 ASP A N 1
ATOM 520 C CA . ASP A 1 74 ? 23.839 -1.138 -32.948 1.00 57.44 74 ASP A CA 1
ATOM 521 C C . ASP A 1 74 ? 25.381 -1.183 -32.914 1.00 57.44 74 ASP A C 1
ATOM 523 O O . ASP A 1 74 ? 26.032 -0.889 -33.913 1.00 57.44 74 ASP A O 1
ATOM 527 N N . ALA A 1 75 ? 25.990 -1.593 -31.794 1.00 57.94 75 ALA A N 1
ATOM 528 C CA . ALA A 1 75 ? 27.449 -1.639 -31.633 1.00 57.94 75 ALA A CA 1
ATOM 529 C C . ALA A 1 75 ? 28.114 -2.912 -32.201 1.00 57.94 75 ALA A C 1
ATOM 531 O O . ALA A 1 75 ? 29.332 -2.954 -32.339 1.00 57.94 75 ALA A O 1
ATOM 532 N N . GLN A 1 76 ? 27.341 -3.954 -32.525 1.00 56.53 76 GLN A N 1
ATOM 533 C CA . GLN A 1 76 ? 27.865 -5.243 -33.006 1.00 56.53 76 GLN A CA 1
ATOM 534 C C . GLN A 1 76 ? 27.844 -5.379 -34.547 1.00 56.53 76 GLN A C 1
ATOM 536 O O . GLN A 1 76 ? 28.219 -6.428 -35.068 1.00 56.53 76 GLN A O 1
ATOM 541 N N . GLY A 1 77 ? 27.385 -4.352 -35.276 1.00 54.00 77 GLY A N 1
ATOM 542 C CA . GLY A 1 77 ? 27.216 -4.365 -36.738 1.00 54.00 77 GLY A CA 1
ATOM 543 C C . GLY A 1 77 ? 28.292 -3.636 -37.553 1.00 54.00 77 GLY A C 1
ATOM 544 O O . GLY A 1 77 ? 28.169 -3.607 -38.772 1.00 54.00 77 GLY A O 1
ATOM 545 N N . ASP A 1 78 ? 29.314 -3.057 -36.914 1.00 59.38 78 ASP A N 1
ATOM 546 C CA . ASP A 1 78 ? 30.337 -2.204 -37.559 1.00 59.38 78 ASP A CA 1
ATOM 547 C C . ASP A 1 78 ? 31.757 -2.814 -37.525 1.00 59.38 78 ASP A C 1
ATOM 549 O O . ASP A 1 78 ? 32.748 -2.113 -37.676 1.00 59.38 78 ASP A O 1
ATOM 553 N N . ASP A 1 79 ? 31.871 -4.133 -37.335 1.00 60.97 79 ASP A N 1
ATOM 554 C CA . ASP A 1 79 ? 33.144 -4.867 -37.414 1.00 60.97 79 ASP A CA 1
ATOM 555 C C . ASP A 1 79 ? 33.079 -5.919 -38.539 1.00 60.97 79 ASP A C 1
ATOM 557 O O . ASP A 1 79 ? 33.046 -7.126 -38.280 1.00 60.97 79 ASP A O 1
ATOM 561 N N . GLY A 1 80 ? 33.039 -5.487 -39.806 1.00 62.22 80 GLY A N 1
ATOM 562 C CA . GLY A 1 80 ? 33.289 -6.398 -40.930 1.00 62.22 80 GLY A CA 1
ATOM 563 C C . GLY A 1 80 ? 32.769 -5.974 -42.303 1.00 62.22 80 GLY A C 1
ATOM 564 O O . GLY A 1 80 ? 31.721 -6.460 -42.716 1.00 62.22 80 GLY A O 1
ATOM 565 N N . ASP A 1 81 ? 33.554 -5.164 -43.021 1.00 48.59 81 ASP A N 1
ATOM 566 C CA . ASP A 1 81 ? 33.897 -5.370 -44.445 1.00 48.59 81 ASP A CA 1
ATOM 567 C C . ASP A 1 81 ? 35.178 -4.591 -44.812 1.00 48.59 81 ASP A C 1
ATOM 569 O O . ASP A 1 81 ? 35.272 -3.389 -44.465 1.00 48.59 81 ASP A O 1
#

Mean predicted aligned error: 8.61 Å